Protein AF-A0A9D6P4F0-F1 (afdb_monomer_lite)

Foldseek 3Di:
DDDPPVLQVLLVVLVVVLVVLVVVLVVCPPVVNVVVDDPVVNVVSVVCNLVSLVSNLVSLCSVCVVPQPDCVNCDVVHGDPSVVVNVVSVVVNVVVVVCVVVVVD

Structure (mmCIF, N/CA/C/O backbone):
data_AF-A0A9D6P4F0-F1
#
_entry.id   AF-A0A9D6P4F0-F1
#
loop_
_atom_site.group_PDB
_atom_site.id
_atom_site.type_symbol
_atom_site.label_atom_id
_atom_site.label_alt_id
_atom_site.label_comp_id
_atom_site.label_asym_id
_atom_site.label_entity_id
_atom_site.label_seq_id
_atom_site.pdbx_PDB_ins_code
_atom_site.Cartn_x
_atom_site.Cartn_y
_atom_site.Cartn_z
_atom_site.occupancy
_atom_site.B_iso_or_equiv
_atom_site.auth_seq_id
_atom_site.auth_comp_id
_atom_site.auth_asym_id
_atom_site.auth_atom_id
_atom_site.pdbx_PDB_model_num
ATOM 1 N N . GLY A 1 1 ? -0.353 20.541 -28.894 1.00 38.59 1 GLY A N 1
ATOM 2 C CA . GLY A 1 1 ? -1.580 19.930 -28.354 1.00 38.59 1 GLY A CA 1
ATOM 3 C C . GLY A 1 1 ? -1.184 18.936 -27.291 1.00 38.59 1 GLY A C 1
ATOM 4 O O . GLY A 1 1 ? -0.387 18.055 -27.594 1.00 38.59 1 GLY A O 1
ATOM 5 N N . GLY A 1 2 ? -1.638 19.135 -26.051 1.00 49.88 2 GLY A N 1
ATOM 6 C CA . GLY A 1 2 ? -1.307 18.261 -24.927 1.00 49.88 2 GLY A CA 1
ATOM 7 C C . GLY A 1 2 ? -1.787 16.844 -25.210 1.00 49.88 2 GLY A C 1
ATOM 8 O O . GLY A 1 2 ? -2.987 16.603 -25.284 1.00 49.88 2 GLY A O 1
ATOM 9 N N . LYS A 1 3 ? -0.850 15.916 -25.428 1.00 49.66 3 LYS A N 1
ATOM 10 C CA . LYS A 1 3 ? -1.167 14.487 -25.445 1.00 49.66 3 LYS A CA 1
ATOM 11 C C . LYS A 1 3 ? -1.717 14.170 -24.060 1.00 49.66 3 LYS A C 1
ATOM 13 O O . LYS A 1 3 ? -0.966 14.298 -23.096 1.00 49.66 3 LYS A O 1
ATOM 18 N N . PHE A 1 4 ? -2.996 13.806 -23.975 1.00 52.28 4 PHE A N 1
ATOM 19 C CA . PHE A 1 4 ? -3.585 13.187 -22.789 1.00 52.28 4 PHE A CA 1
ATOM 20 C C . PHE A 1 4 ? -2.624 12.098 -22.315 1.00 52.28 4 PHE A C 1
ATOM 22 O O . PHE A 1 4 ? -2.452 11.072 -22.981 1.00 52.28 4 PHE A O 1
ATOM 29 N N . ASN A 1 5 ? -1.904 12.361 -21.225 1.00 72.06 5 ASN A N 1
ATOM 30 C CA . ASN A 1 5 ? -1.043 11.364 -20.624 1.00 72.06 5 ASN A CA 1
ATOM 31 C C . ASN A 1 5 ? -1.951 10.517 -19.740 1.00 72.06 5 ASN A C 1
ATOM 33 O O . ASN A 1 5 ? -1.914 10.643 -18.519 1.00 72.06 5 ASN A O 1
ATOM 37 N N . LEU A 1 6 ? -2.770 9.672 -20.377 1.00 75.88 6 LEU A N 1
ATOM 38 C CA . LEU A 1 6 ? -3.730 8.777 -19.723 1.00 75.88 6 LEU A CA 1
ATOM 39 C C . LEU A 1 6 ? -3.067 7.975 -18.593 1.00 75.88 6 LEU A C 1
ATOM 41 O O . LEU A 1 6 ? -3.697 7.652 -17.591 1.00 75.88 6 LEU A O 1
ATOM 45 N N . VAL A 1 7 ? -1.769 7.700 -18.733 1.00 80.19 7 VAL A N 1
ATOM 46 C CA . VAL A 1 7 ? -0.906 7.075 -17.722 1.00 80.19 7 VAL A CA 1
ATOM 47 C C . VAL A 1 7 ? -0.744 7.963 -16.480 1.00 80.19 7 VAL A C 1
ATOM 49 O O . VAL A 1 7 ? -0.885 7.494 -15.356 1.00 80.19 7 VAL A O 1
ATOM 52 N N . GLY A 1 8 ? -0.481 9.258 -16.660 1.00 80.81 8 GLY A N 1
ATOM 53 C CA . GLY A 1 8 ? -0.381 10.221 -15.563 1.00 80.81 8 GLY A CA 1
ATOM 54 C C . GLY A 1 8 ? -1.722 10.474 -14.872 1.00 80.81 8 GLY A C 1
ATOM 55 O O . GLY A 1 8 ? -1.781 10.481 -13.646 1.00 80.81 8 GLY A O 1
ATOM 56 N N . GLU A 1 9 ? -2.802 10.620 -15.641 1.00 85.88 9 GLU A N 1
ATOM 57 C CA . GLU A 1 9 ? -4.154 10.836 -15.106 1.00 85.88 9 GLU A CA 1
ATOM 58 C C . GLU A 1 9 ? -4.648 9.624 -14.309 1.00 85.88 9 GLU A C 1
ATOM 60 O O . GLU A 1 9 ? -5.100 9.769 -13.174 1.00 85.88 9 GLU A O 1
ATOM 65 N N . SER A 1 10 ? -4.491 8.415 -14.858 1.00 85.50 10 SER A N 1
ATOM 66 C CA . SER A 1 10 ? -4.835 7.178 -14.149 1.00 85.50 10 SER A CA 1
ATOM 67 C C . SER A 1 10 ? -3.981 6.980 -12.899 1.00 85.50 10 SER A C 1
ATOM 69 O O . SER A 1 10 ? -4.530 6.684 -11.840 1.00 85.50 10 SER A O 1
ATOM 71 N N . SER A 1 11 ? -2.664 7.214 -12.972 1.00 86.19 11 SER A N 1
ATOM 72 C CA . SER A 1 11 ? -1.796 7.159 -11.792 1.00 86.19 11 SER A CA 1
ATOM 73 C C . SER A 1 11 ? -2.282 8.126 -10.707 1.00 86.19 11 SER A C 1
ATOM 75 O O . SER A 1 11 ? -2.487 7.700 -9.571 1.00 86.19 11 SER A O 1
ATOM 77 N N . MET A 1 12 ? -2.559 9.389 -11.040 1.00 86.75 12 MET A N 1
ATOM 78 C CA . MET A 1 12 ? -3.081 10.373 -10.083 1.00 86.75 12 MET A CA 1
ATOM 79 C C . MET A 1 12 ? -4.407 9.929 -9.455 1.00 86.75 12 MET A C 1
ATOM 81 O O . MET A 1 12 ? -4.548 10.003 -8.237 1.00 86.75 12 MET A O 1
ATOM 85 N N . LEU A 1 13 ? -5.348 9.405 -10.250 1.00 90.31 13 LEU A N 1
ATOM 86 C CA . LEU A 1 13 ? -6.627 8.891 -9.748 1.00 90.31 13 LEU A CA 1
ATOM 87 C C . LEU A 1 13 ? -6.430 7.772 -8.718 1.00 90.31 13 LEU A C 1
ATOM 89 O O . LEU A 1 13 ? -7.007 7.835 -7.633 1.00 90.31 13 LEU A O 1
ATOM 93 N N . PHE A 1 14 ? -5.581 6.782 -9.008 1.00 89.00 14 PHE A N 1
ATOM 94 C CA . PHE A 1 14 ? -5.281 5.708 -8.055 1.00 89.00 14 PHE A CA 1
ATOM 95 C C . PHE A 1 14 ? -4.585 6.223 -6.789 1.00 89.00 14 PHE A C 1
ATOM 97 O O . PHE A 1 14 ? -4.880 5.744 -5.695 1.00 89.00 14 PHE A O 1
ATOM 104 N N . GLY A 1 15 ? -3.719 7.232 -6.919 1.00 87.94 15 GLY A N 1
ATOM 105 C CA . GLY A 1 15 ? -3.080 7.892 -5.780 1.00 87.94 15 GLY A CA 1
ATOM 106 C C . GLY A 1 15 ? -4.088 8.606 -4.876 1.00 87.94 15 GLY A C 1
ATOM 107 O O . GLY A 1 15 ? -4.063 8.421 -3.661 1.00 87.94 15 GLY A O 1
ATOM 108 N N . ILE A 1 16 ? -5.020 9.364 -5.460 1.00 91.31 16 ILE A N 1
ATOM 109 C CA . ILE A 1 16 ? -6.070 10.084 -4.722 1.00 91.31 16 ILE A CA 1
ATOM 110 C C . ILE A 1 16 ? -7.022 9.101 -4.037 1.00 91.31 16 ILE A C 1
ATOM 112 O O . ILE A 1 16 ? -7.338 9.275 -2.863 1.00 91.31 16 ILE A O 1
ATOM 116 N N . LEU A 1 17 ? -7.448 8.042 -4.731 1.00 90.25 17 LEU A N 1
ATOM 117 C CA . LEU A 1 17 ? -8.314 7.011 -4.153 1.00 90.25 17 LEU A CA 1
ATOM 118 C C . LEU A 1 17 ? -7.646 6.315 -2.963 1.00 90.25 17 LEU A C 1
ATOM 120 O O . LEU A 1 17 ? -8.266 6.169 -1.910 1.00 90.25 17 LEU A O 1
ATOM 124 N N . ALA A 1 18 ? -6.371 5.938 -3.097 1.00 89.62 18 ALA A N 1
ATOM 125 C CA . ALA A 1 18 ? -5.604 5.372 -1.993 1.00 89.62 18 ALA A CA 1
ATOM 126 C C . ALA A 1 18 ? -5.504 6.350 -0.814 1.00 89.62 18 ALA A C 1
ATOM 128 O O . ALA A 1 18 ? -5.717 5.960 0.333 1.00 89.62 18 ALA A O 1
ATOM 129 N N . PHE A 1 19 ? -5.218 7.624 -1.098 1.00 89.25 19 PHE A N 1
ATOM 130 C CA . PHE A 1 19 ? -5.098 8.667 -0.087 1.00 89.25 19 PHE A CA 1
ATOM 131 C C . PHE A 1 19 ? -6.406 8.889 0.678 1.00 89.25 19 PHE A C 1
ATOM 133 O O . PHE A 1 19 ? -6.378 8.967 1.901 1.00 89.25 19 PHE A O 1
ATOM 140 N N . LEU A 1 20 ? -7.553 8.931 -0.007 1.00 90.25 20 LEU A N 1
ATOM 141 C CA . LEU A 1 20 ? -8.861 9.089 0.635 1.00 90.25 20 LEU A CA 1
ATOM 142 C C . LEU A 1 20 ? -9.182 7.927 1.580 1.00 90.25 20 LEU A C 1
ATOM 144 O O . LEU A 1 20 ? -9.663 8.152 2.690 1.00 90.25 20 LEU A O 1
ATOM 148 N N . ILE A 1 21 ? -8.879 6.693 1.169 1.00 87.75 21 ILE A N 1
ATOM 149 C CA . ILE A 1 21 ? -9.092 5.517 2.020 1.00 87.75 21 ILE A CA 1
ATOM 150 C C . ILE A 1 21 ? -8.153 5.562 3.229 1.00 87.75 21 ILE A C 1
ATOM 152 O O . ILE A 1 21 ? -8.605 5.348 4.353 1.00 87.75 21 ILE A O 1
ATOM 156 N N . PHE A 1 22 ? -6.871 5.891 3.032 1.00 88.19 22 PHE A N 1
ATOM 157 C CA . PHE A 1 22 ? -5.939 6.037 4.149 1.00 88.19 22 PHE A CA 1
ATOM 158 C C . PHE A 1 22 ? -6.341 7.158 5.098 1.00 88.19 22 PHE A C 1
ATOM 160 O O . PHE A 1 22 ? -6.315 6.938 6.300 1.00 88.19 22 PHE A O 1
ATOM 167 N N . ALA A 1 23 ? -6.778 8.310 4.591 1.00 88.56 23 ALA A N 1
ATOM 168 C CA . ALA A 1 23 ? -7.266 9.407 5.417 1.00 88.56 23 ALA A CA 1
ATOM 169 C C . ALA A 1 23 ? -8.472 8.975 6.265 1.00 88.56 23 ALA A C 1
ATOM 171 O O . ALA A 1 23 ? -8.491 9.222 7.470 1.00 88.56 23 ALA A O 1
ATOM 172 N N . GLY A 1 24 ? -9.436 8.266 5.666 1.00 84.88 24 GLY A N 1
ATOM 173 C CA . GLY A 1 24 ? -10.578 7.705 6.389 1.00 84.88 24 GLY A CA 1
ATOM 174 C C . GLY A 1 24 ? -10.146 6.758 7.511 1.00 84.88 24 GLY A C 1
ATOM 175 O O . GLY A 1 24 ? -10.589 6.905 8.648 1.00 84.88 24 GLY A O 1
ATOM 176 N N . ILE A 1 25 ? -9.218 5.843 7.225 1.00 85.94 25 ILE A N 1
ATOM 177 C CA . ILE A 1 25 ? -8.696 4.895 8.219 1.00 85.94 25 ILE A CA 1
ATOM 178 C C . ILE A 1 25 ? -7.916 5.617 9.317 1.00 85.94 25 ILE A C 1
ATOM 180 O O . ILE A 1 25 ? -8.111 5.330 10.496 1.00 85.94 25 ILE A O 1
ATOM 184 N N . SER A 1 26 ? -7.069 6.581 8.957 1.00 85.88 26 SER A N 1
ATOM 185 C CA . SER A 1 26 ? -6.299 7.382 9.906 1.00 85.88 26 SER A CA 1
ATOM 186 C C . SER A 1 26 ? -7.202 8.119 10.888 1.00 85.88 26 SER A C 1
ATOM 188 O O . SER A 1 26 ? -6.886 8.143 12.071 1.00 85.88 26 SER A O 1
ATOM 190 N N . ILE A 1 27 ? -8.340 8.656 10.432 1.00 85.31 27 ILE A N 1
ATOM 191 C CA . ILE A 1 27 ? -9.337 9.281 11.312 1.00 85.31 27 ILE A CA 1
ATOM 192 C C . ILE A 1 27 ? -9.953 8.240 12.256 1.00 85.31 27 ILE A C 1
ATOM 194 O O . ILE A 1 27 ? -10.083 8.504 13.448 1.00 85.31 27 ILE A O 1
ATOM 198 N N . THR A 1 28 ? -10.289 7.044 11.761 1.00 82.75 28 THR A N 1
ATOM 199 C CA . THR A 1 28 ? -10.837 5.969 12.611 1.00 82.75 28 THR A CA 1
ATOM 200 C C . THR A 1 28 ? -9.833 5.363 13.591 1.00 82.75 28 THR A C 1
ATOM 202 O O . THR A 1 28 ? -10.246 4.727 14.554 1.00 82.75 28 THR A O 1
ATOM 205 N N . SER A 1 29 ? -8.532 5.573 13.379 1.00 79.62 29 SER A N 1
ATOM 206 C CA . SER A 1 29 ? -7.470 5.172 14.312 1.00 79.62 29 SER A CA 1
ATOM 207 C C . SER A 1 29 ? -7.244 6.184 15.444 1.00 79.62 29 SER A C 1
ATOM 209 O O . SER A 1 29 ? -6.375 5.972 16.287 1.00 79.62 29 SER A O 1
ATOM 211 N N . ILE A 1 30 ? -7.969 7.308 15.465 1.00 84.81 30 ILE A N 1
ATOM 212 C CA . ILE A 1 30 ? -7.873 8.294 16.545 1.00 84.81 30 ILE A CA 1
ATOM 213 C C . ILE A 1 30 ? -8.696 7.780 17.746 1.00 84.81 30 ILE A C 1
ATOM 215 O O . ILE A 1 30 ? -9.892 7.529 17.575 1.00 84.81 30 ILE A O 1
ATOM 219 N N . PRO A 1 31 ? -8.118 7.660 18.961 1.00 72.88 31 PRO A N 1
ATOM 220 C CA . PRO A 1 31 ? -8.768 7.034 20.122 1.00 72.88 31 PRO A CA 1
ATOM 221 C C . PRO A 1 31 ? -10.206 7.508 20.419 1.00 72.88 31 PRO A C 1
ATOM 223 O O . PRO A 1 31 ? -11.085 6.659 20.546 1.00 72.88 31 PRO A O 1
ATOM 226 N N . PRO A 1 32 ? -10.527 8.820 20.420 1.00 76.00 32 PRO A N 1
ATOM 227 C CA . PRO A 1 32 ? -11.904 9.278 20.642 1.00 76.00 32 PRO A CA 1
ATOM 228 C C . PRO A 1 32 ? -12.916 8.900 19.544 1.00 76.00 32 PRO A C 1
ATOM 230 O O . PRO A 1 32 ? -14.122 9.014 19.770 1.00 76.00 32 PRO A O 1
ATOM 233 N N . VAL A 1 33 ? -12.463 8.490 18.354 1.00 74.50 33 VAL A N 1
ATOM 234 C CA . 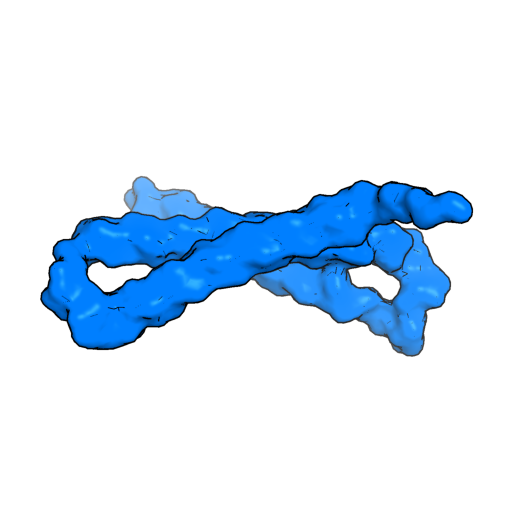VAL A 1 33 ? -13.317 7.962 17.274 1.00 74.50 33 VAL A CA 1
ATOM 235 C C . VAL A 1 33 ? -13.469 6.447 17.411 1.00 74.50 33 VAL A C 1
ATOM 237 O O . VAL A 1 33 ? -14.574 5.932 17.247 1.00 74.50 33 VAL A O 1
ATOM 240 N N . GLU A 1 34 ? -12.390 5.747 17.771 1.00 74.69 34 GLU A N 1
ATOM 241 C CA . GLU A 1 34 ? -12.393 4.302 18.024 1.00 74.69 34 GLU A CA 1
ATOM 242 C C . GLU A 1 34 ? -13.317 3.925 19.189 1.00 74.69 34 GLU A C 1
ATOM 244 O O . GLU A 1 34 ? -14.144 3.031 19.036 1.00 74.69 34 GLU A O 1
ATOM 249 N N . GLU A 1 35 ? -13.265 4.654 20.310 1.00 73.44 35 GLU A N 1
ATOM 250 C CA . GLU A 1 35 ? -14.113 4.394 21.486 1.00 73.44 35 GLU A CA 1
ATOM 251 C C . GLU A 1 35 ? -15.615 4.573 21.209 1.00 73.44 35 GLU A C 1
ATOM 253 O O . GLU A 1 35 ? -16.457 4.028 21.922 1.00 73.44 35 GLU A O 1
ATOM 258 N N . LYS A 1 36 ? -15.968 5.324 20.159 1.00 79.50 36 LYS A N 1
ATOM 259 C CA . LYS A 1 36 ? -17.358 5.527 19.728 1.00 79.50 36 LYS A CA 1
ATOM 260 C C . LYS A 1 36 ? -17.826 4.506 18.692 1.00 79.50 36 LYS A C 1
ATOM 262 O O . LYS A 1 36 ? -19.016 4.479 18.378 1.00 79.50 36 LYS A O 1
ATOM 267 N N . MET A 1 37 ? -16.926 3.687 18.146 1.00 74.62 37 MET A N 1
ATOM 268 C CA . MET A 1 37 ? -17.248 2.671 17.148 1.00 74.62 37 MET A CA 1
ATOM 269 C C . MET A 1 37 ? -17.312 1.278 17.765 1.00 74.62 37 MET A C 1
ATOM 271 O O . MET A 1 37 ? -16.512 0.889 18.611 1.00 74.62 37 MET A O 1
ATOM 275 N N . HIS A 1 38 ? -18.254 0.473 17.279 1.00 80.94 38 HIS A N 1
ATOM 276 C CA . HIS A 1 38 ? -18.308 -0.932 17.651 1.00 80.94 38 HIS A CA 1
ATOM 277 C C . HIS A 1 38 ? -17.071 -1.664 17.081 1.00 80.94 38 HIS A C 1
ATOM 279 O O . HIS A 1 38 ? -16.732 -1.467 15.908 1.00 80.94 38 HIS A O 1
ATOM 285 N N . PRO A 1 39 ? -16.405 -2.551 17.844 1.00 76.38 39 PRO A N 1
ATOM 286 C CA . PRO A 1 39 ? -15.150 -3.188 17.426 1.00 76.38 39 PRO A CA 1
ATOM 287 C C . PRO A 1 39 ? -15.270 -4.061 16.162 1.00 76.38 39 PRO A C 1
ATOM 289 O O . PRO A 1 39 ? -14.263 -4.377 15.524 1.00 76.38 39 PRO A O 1
ATOM 292 N N . SER A 1 40 ? -16.486 -4.458 15.773 1.00 79.00 40 SER A N 1
ATOM 293 C CA . SER A 1 40 ? -16.766 -5.119 14.490 1.00 79.00 40 SER A CA 1
ATOM 294 C C . SER A 1 40 ? -16.644 -4.166 13.297 1.00 79.00 40 SER A C 1
ATOM 296 O O . SER A 1 40 ? -16.015 -4.516 12.298 1.00 79.00 40 SER A O 1
ATOM 298 N N . GLU A 1 41 ? -17.187 -2.956 13.424 1.00 80.88 41 GLU A N 1
ATOM 299 C CA . GLU A 1 41 ? -17.194 -1.935 12.373 1.00 80.88 41 GLU A CA 1
ATOM 300 C C . GLU A 1 41 ? -15.788 -1.377 12.165 1.00 80.88 41 GLU A C 1
ATOM 302 O O . GLU A 1 41 ? -15.311 -1.287 11.034 1.00 80.88 41 GLU A O 1
ATOM 307 N N . TRP A 1 42 ? -15.067 -1.125 13.261 1.00 80.44 42 TRP A N 1
ATOM 308 C CA . TRP A 1 42 ? -13.673 -0.689 13.217 1.00 80.44 42 TRP A CA 1
ATOM 309 C C . TRP A 1 42 ? -12.776 -1.701 12.487 1.00 80.44 42 TRP A C 1
ATOM 311 O O . TRP A 1 42 ? -12.012 -1.331 11.595 1.00 80.44 42 TRP A O 1
ATOM 321 N N . LYS A 1 43 ? -12.923 -3.007 12.768 1.00 80.81 43 LYS A N 1
ATOM 322 C CA . LYS A 1 43 ? -12.176 -4.053 12.040 1.00 80.81 43 LYS A CA 1
ATOM 323 C C . LYS A 1 43 ? -12.504 -4.071 10.551 1.00 80.81 43 LYS A C 1
ATOM 325 O O . LYS A 1 43 ? -11.615 -4.347 9.746 1.00 80.81 43 LYS A O 1
ATOM 330 N N . THR A 1 44 ? -13.753 -3.815 10.174 1.00 81.00 44 THR A N 1
ATOM 331 C CA . THR A 1 44 ? -14.155 -3.739 8.765 1.00 81.00 44 THR A CA 1
ATOM 332 C C . THR A 1 44 ? -13.499 -2.545 8.077 1.00 81.00 44 THR A C 1
ATOM 334 O O . THR A 1 44 ? -12.903 -2.727 7.018 1.00 81.00 44 THR A O 1
ATOM 337 N N . VAL A 1 45 ? -13.492 -1.363 8.700 1.00 82.81 45 VAL A N 1
ATOM 338 C CA . VAL A 1 45 ? -12.818 -0.167 8.162 1.00 82.81 45 VAL A CA 1
ATOM 339 C C . VAL A 1 45 ? -11.308 -0.385 8.028 1.00 82.81 45 VAL A C 1
ATOM 341 O O . VAL A 1 45 ? -10.739 -0.117 6.973 1.00 82.81 45 VAL A O 1
ATOM 344 N N . GLN A 1 46 ? -10.658 -0.982 9.028 1.00 82.19 46 GLN A N 1
ATOM 345 C CA . GLN A 1 46 ? -9.233 -1.326 8.940 1.00 82.19 46 GLN A CA 1
ATOM 346 C C . GLN A 1 46 ? -8.943 -2.333 7.811 1.00 82.19 46 GLN A C 1
ATOM 348 O O . GLN A 1 46 ? -7.908 -2.253 7.149 1.00 82.19 46 GLN A O 1
ATOM 353 N N . ARG A 1 47 ? -9.870 -3.260 7.518 1.00 83.31 47 ARG A N 1
ATOM 354 C CA . ARG A 1 47 ? -9.747 -4.180 6.372 1.00 83.31 47 ARG A CA 1
ATOM 355 C C . ARG A 1 47 ? -9.839 -3.466 5.024 1.00 83.31 47 ARG A C 1
ATOM 357 O O . ARG A 1 47 ? -9.171 -3.902 4.088 1.00 83.31 47 ARG A O 1
ATOM 364 N N . PHE A 1 48 ? -10.579 -2.361 4.915 1.00 84.50 48 PHE A N 1
ATOM 365 C CA . PHE A 1 48 ? -10.556 -1.532 3.703 1.00 84.50 48 PHE A CA 1
ATOM 366 C C . PHE A 1 48 ? -9.165 -0.944 3.420 1.00 84.50 48 PHE A C 1
ATOM 368 O O . PHE A 1 48 ? -8.844 -0.671 2.264 1.00 84.50 48 PHE A O 1
ATOM 375 N N . GLY A 1 49 ? -8.284 -0.864 4.422 1.00 83.88 49 GLY A N 1
ATOM 376 C CA . GLY A 1 49 ? -6.884 -0.479 4.230 1.00 83.88 49 GLY A CA 1
ATOM 377 C C . GLY A 1 49 ? -6.117 -1.398 3.287 1.00 83.88 49 GLY A C 1
ATOM 378 O O . GLY A 1 49 ? -5.238 -0.934 2.564 1.00 83.88 49 GLY A O 1
ATOM 379 N N . TYR A 1 50 ? -6.485 -2.680 3.195 1.00 83.50 50 TYR A N 1
ATOM 380 C CA . TYR A 1 50 ? -5.879 -3.586 2.213 1.00 83.50 50 TYR A CA 1
ATOM 381 C C . TYR A 1 50 ? -6.201 -3.173 0.778 1.00 83.50 50 TYR A C 1
ATOM 383 O O . TYR A 1 50 ? -5.345 -3.294 -0.096 1.00 83.50 50 TYR A O 1
ATOM 391 N N . LEU A 1 51 ? -7.395 -2.628 0.539 1.00 85.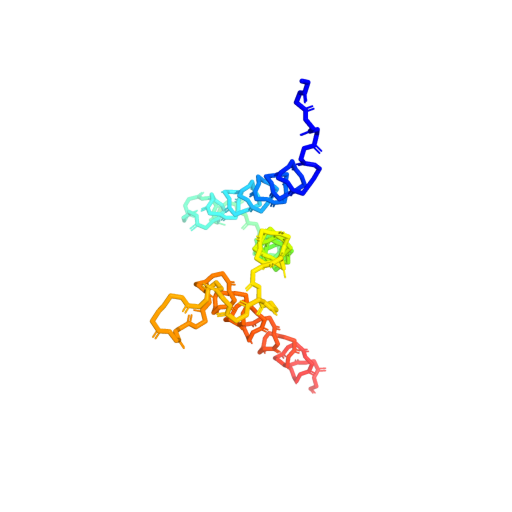56 51 LEU A N 1
ATOM 392 C CA . LEU A 1 51 ? -7.770 -2.109 -0.771 1.00 85.56 51 LEU A CA 1
ATOM 393 C C . LEU A 1 51 ? -6.957 -0.852 -1.121 1.00 85.56 51 LEU A C 1
ATOM 395 O O . LEU A 1 51 ? -6.513 -0.710 -2.258 1.00 85.56 51 LEU A O 1
ATOM 399 N N . ALA A 1 52 ? -6.676 0.009 -0.135 1.00 87.12 52 ALA A N 1
ATOM 400 C CA . ALA A 1 52 ? -5.796 1.164 -0.318 1.00 87.12 52 ALA A CA 1
ATOM 401 C C . ALA A 1 52 ? -4.389 0.746 -0.774 1.00 87.12 52 ALA A C 1
ATOM 403 O O . ALA A 1 52 ? -3.855 1.328 -1.715 1.00 87.12 52 ALA A O 1
ATOM 404 N N . TYR A 1 53 ? -3.817 -0.311 -0.184 1.00 86.00 53 TYR A N 1
ATOM 405 C CA . TYR A 1 53 ? -2.521 -0.851 -0.616 1.00 86.00 53 TYR A CA 1
ATOM 406 C C . TYR A 1 53 ? -2.523 -1.331 -2.073 1.00 86.00 53 TYR A C 1
ATOM 408 O O . TYR A 1 53 ? -1.536 -1.125 -2.779 1.00 86.00 53 TYR A O 1
ATOM 416 N N . VAL A 1 54 ? -3.624 -1.923 -2.551 1.00 87.94 54 VAL A N 1
ATOM 417 C CA . VAL A 1 54 ? -3.768 -2.316 -3.965 1.00 87.94 54 VAL A CA 1
ATOM 418 C C . VAL A 1 54 ? -3.767 -1.085 -4.873 1.00 87.94 54 VAL A C 1
ATOM 420 O O . VAL A 1 54 ? -3.095 -1.086 -5.904 1.00 87.94 54 VAL A O 1
ATOM 423 N N . PHE A 1 55 ? -4.451 -0.008 -4.479 1.00 89.38 55 PHE A N 1
ATOM 424 C CA . PHE A 1 55 ? -4.437 1.243 -5.238 1.00 89.38 55 PHE A CA 1
ATOM 425 C C . PHE A 1 55 ? -3.065 1.926 -5.237 1.00 89.38 55 PHE A C 1
ATOM 427 O O . PHE A 1 55 ? -2.646 2.416 -6.283 1.00 89.38 55 PHE A O 1
ATOM 434 N N . VAL A 1 56 ? -2.319 1.897 -4.125 1.00 87.94 56 VAL A N 1
ATOM 435 C CA . VAL A 1 56 ? -0.925 2.384 -4.103 1.00 87.94 56 VAL A CA 1
ATOM 436 C C . VAL A 1 56 ? -0.043 1.552 -5.028 1.00 87.94 56 VAL A C 1
ATOM 438 O O . VAL A 1 56 ? 0.752 2.113 -5.780 1.00 87.94 56 VAL A O 1
ATOM 441 N N . LEU A 1 57 ? -0.196 0.225 -5.022 1.00 88.38 57 LEU A N 1
ATOM 442 C CA . LEU A 1 57 ? 0.551 -0.641 -5.929 1.00 88.38 57 LEU A CA 1
ATOM 443 C C . LEU A 1 57 ? 0.249 -0.294 -7.393 1.00 88.38 57 LEU A C 1
ATOM 445 O O . LEU A 1 57 ? 1.181 -0.148 -8.178 1.00 88.38 57 LEU A O 1
ATOM 449 N N . ALA A 1 58 ? -1.026 -0.101 -7.748 1.00 87.25 58 ALA A N 1
ATOM 450 C CA . ALA A 1 58 ? -1.429 0.325 -9.087 1.00 87.25 58 ALA A CA 1
ATOM 451 C C . ALA A 1 58 ? -0.862 1.710 -9.450 1.00 87.25 58 ALA A C 1
ATOM 453 O O . ALA A 1 58 ? -0.309 1.878 -10.534 1.00 87.25 58 ALA A O 1
ATOM 454 N N . HIS A 1 59 ? -0.923 2.678 -8.530 1.00 87.75 59 HIS A N 1
ATOM 455 C CA . HIS A 1 59 ? -0.360 4.020 -8.701 1.00 87.75 59 HIS A CA 1
ATOM 456 C C . HIS A 1 59 ? 1.138 3.973 -9.042 1.00 87.75 59 HIS A C 1
ATOM 458 O O . HIS A 1 59 ? 1.564 4.566 -10.037 1.00 87.75 59 HIS A O 1
ATOM 464 N N . VAL A 1 60 ? 1.922 3.226 -8.253 1.00 86.12 60 VAL A N 1
ATOM 465 C CA . VAL A 1 60 ? 3.376 3.076 -8.429 1.00 86.12 60 VAL A CA 1
ATOM 466 C C . VAL A 1 60 ? 3.708 2.244 -9.667 1.00 86.12 60 VAL A C 1
ATOM 468 O O . VAL A 1 60 ? 4.652 2.577 -10.383 1.00 86.12 60 VAL A O 1
ATOM 471 N N . ALA A 1 61 ? 2.931 1.196 -9.955 1.00 85.19 61 ALA A N 1
ATOM 472 C CA . ALA A 1 61 ? 3.113 0.368 -11.140 1.00 85.19 61 ALA A CA 1
ATOM 473 C C . ALA A 1 61 ? 2.888 1.175 -12.420 1.00 85.19 61 ALA A C 1
ATOM 475 O O . ALA A 1 61 ? 3.748 1.163 -13.289 1.00 85.19 61 ALA A O 1
ATOM 476 N N . ILE A 1 62 ? 1.803 1.945 -12.520 1.00 83.25 62 ILE A N 1
ATOM 477 C CA . ILE A 1 62 ? 1.507 2.770 -13.703 1.00 83.25 62 ILE A CA 1
ATOM 478 C C . ILE A 1 62 ? 2.596 3.830 -13.924 1.00 83.25 62 ILE A C 1
ATOM 480 O O . ILE A 1 62 ? 3.010 4.054 -15.060 1.00 83.25 62 ILE A O 1
ATOM 484 N N . MET A 1 63 ? 3.111 4.437 -12.849 1.00 79.69 63 MET A N 1
ATOM 485 C CA . MET A 1 63 ? 4.218 5.396 -12.944 1.00 79.69 63 MET A CA 1
ATOM 486 C C . MET A 1 63 ? 5.551 4.734 -13.329 1.00 79.69 63 MET A C 1
ATOM 488 O O . MET A 1 63 ? 6.334 5.300 -14.089 1.00 79.69 63 MET A O 1
ATOM 492 N N . GLY A 1 64 ? 5.836 3.556 -12.772 1.00 74.38 64 GLY A N 1
ATOM 493 C CA . GLY A 1 64 ? 7.135 2.892 -12.869 1.00 74.38 64 GLY A CA 1
ATOM 494 C C . GLY A 1 64 ? 7.296 1.952 -14.064 1.00 74.38 64 GLY A C 1
ATOM 495 O O . GLY A 1 64 ? 8.423 1.744 -14.509 1.00 74.38 64 GLY A O 1
ATOM 496 N N . TYR A 1 65 ? 6.202 1.423 -14.619 1.00 72.12 65 TYR A N 1
ATOM 497 C CA . TYR A 1 65 ? 6.210 0.340 -15.610 1.00 72.12 65 TYR A CA 1
ATOM 498 C C . TYR A 1 65 ? 7.121 0.625 -16.812 1.00 72.12 65 TYR A C 1
ATOM 500 O O . TYR A 1 65 ? 7.881 -0.241 -17.240 1.00 72.12 65 TYR A O 1
ATOM 508 N N . GLY A 1 66 ? 7.116 1.865 -17.314 1.00 69.94 66 GLY A N 1
ATOM 509 C CA . GLY A 1 66 ? 7.954 2.269 -18.447 1.00 69.94 66 GLY A CA 1
ATOM 510 C C . GLY A 1 66 ? 9.459 2.353 -18.148 1.00 69.94 66 GLY A C 1
ATOM 511 O O . GLY A 1 66 ? 10.261 2.266 -19.076 1.00 69.94 66 GLY A O 1
ATOM 512 N N . GLY A 1 67 ? 9.850 2.519 -16.879 1.00 68.56 67 GLY A N 1
ATOM 513 C CA . GLY A 1 67 ? 11.248 2.618 -16.433 1.00 68.56 67 GLY A CA 1
ATOM 514 C C . GLY A 1 67 ? 11.819 1.318 -15.860 1.00 68.56 67 GLY A C 1
ATOM 515 O O . GLY A 1 67 ? 13.032 1.160 -15.771 1.00 68.56 67 GLY A O 1
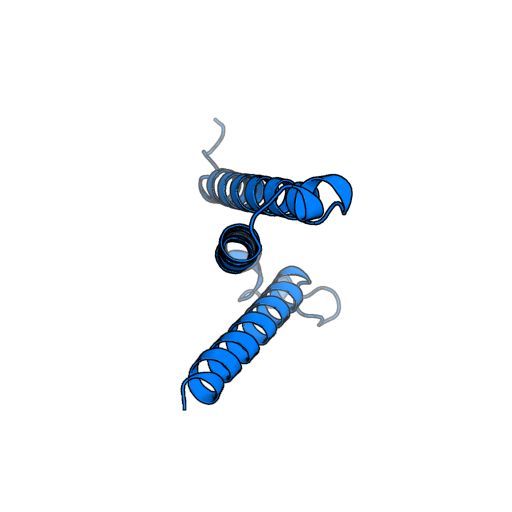ATOM 516 N N . TRP A 1 68 ? 10.971 0.351 -15.502 1.00 71.06 68 TRP A N 1
ATOM 517 C CA . TRP A 1 68 ? 11.420 -0.912 -14.906 1.00 71.06 68 TRP A CA 1
ATOM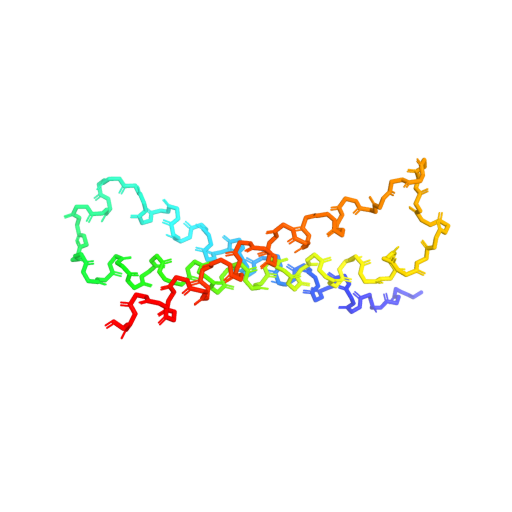 518 C C . TRP A 1 68 ? 12.223 -1.779 -15.876 1.00 71.06 68 TRP A C 1
ATOM 520 O O . TRP A 1 68 ? 13.239 -2.350 -15.493 1.00 71.06 68 TRP A O 1
ATOM 530 N N . PHE A 1 69 ? 11.795 -1.832 -17.138 1.00 66.81 69 PHE A N 1
ATOM 531 C CA . PHE A 1 69 ? 12.400 -2.679 -18.172 1.00 66.81 69 PHE A CA 1
ATOM 532 C C . PHE A 1 69 ? 13.485 -1.975 -18.994 1.00 66.81 69 PHE A C 1
ATOM 534 O O . PHE A 1 69 ? 14.037 -2.570 -19.917 1.00 66.81 69 PHE A O 1
ATOM 541 N N . ARG A 1 70 ? 13.789 -0.707 -18.692 1.00 67.19 70 ARG A N 1
ATOM 542 C CA . ARG A 1 70 ? 14.814 0.063 -19.403 1.00 67.19 70 ARG A CA 1
ATOM 543 C C . ARG A 1 70 ? 16.081 0.124 -18.540 1.00 67.19 70 ARG A C 1
ATOM 545 O O . ARG A 1 70 ? 16.087 0.838 -17.536 1.00 67.19 70 ARG A O 1
ATOM 552 N N . PRO A 1 71 ? 17.155 -0.594 -18.909 1.00 62.06 71 PRO A N 1
ATOM 553 C CA . PRO A 1 71 ? 18.414 -0.553 -18.165 1.00 62.06 71 PRO A CA 1
ATOM 554 C C . PRO A 1 71 ? 19.059 0.845 -18.183 1.00 62.06 71 PRO A C 1
ATOM 556 O O . PRO A 1 71 ? 19.704 1.223 -17.213 1.00 62.06 71 PRO A O 1
ATOM 559 N N . ASP A 1 72 ? 18.792 1.669 -19.206 1.00 64.56 72 ASP A N 1
ATOM 560 C CA . ASP A 1 72 ? 19.212 3.081 -19.262 1.00 64.56 72 ASP A CA 1
ATOM 561 C C . ASP A 1 72 ? 18.627 3.969 -18.149 1.00 64.56 72 ASP A C 1
ATOM 563 O O . ASP A 1 72 ? 19.207 5.000 -17.811 1.00 64.56 72 ASP A O 1
ATOM 567 N N . SER A 1 73 ? 17.488 3.601 -17.550 1.00 61.25 73 SER A N 1
ATOM 568 C CA . SER A 1 73 ? 16.910 4.359 -16.425 1.00 61.25 73 SER A CA 1
ATOM 569 C C . SER A 1 73 ? 17.536 4.030 -15.067 1.00 61.25 73 SER A C 1
ATOM 571 O O . SER A 1 73 ? 17.182 4.656 -14.063 1.00 61.25 73 SER A O 1
ATOM 573 N N . TRP A 1 74 ? 18.456 3.064 -15.001 1.00 66.56 74 TRP A N 1
ATOM 574 C CA . TRP A 1 74 ? 19.103 2.652 -13.758 1.00 66.56 74 TRP A CA 1
ATOM 575 C C . TRP A 1 74 ? 20.283 3.570 -13.467 1.00 66.56 74 TRP A C 1
ATOM 577 O O . TRP A 1 74 ? 21.436 3.311 -13.816 1.00 66.56 74 TRP A O 1
ATOM 587 N N . ARG A 1 75 ? 19.986 4.692 -12.814 1.00 60.00 75 ARG A N 1
ATOM 588 C CA . ARG A 1 75 ? 21.013 5.641 -12.391 1.00 60.00 75 ARG A CA 1
ATOM 589 C C . ARG A 1 75 ? 21.913 4.954 -11.355 1.00 60.00 75 ARG A C 1
ATOM 591 O O . ARG A 1 75 ? 21.431 4.527 -10.311 1.00 60.00 75 ARG A O 1
ATOM 598 N N . TYR A 1 76 ? 23.208 4.839 -11.659 1.00 63.94 76 TYR A N 1
ATOM 599 C CA . TYR A 1 76 ? 24.220 4.159 -10.831 1.00 63.94 76 TYR A CA 1
ATOM 600 C C . TYR A 1 76 ? 24.016 2.642 -10.640 1.00 63.94 76 TYR A C 1
ATOM 602 O O . TYR A 1 76 ? 24.485 2.082 -9.654 1.00 63.94 76 TYR A O 1
ATOM 610 N N . GLY A 1 77 ? 23.320 1.963 -11.563 1.00 63.09 77 GLY A N 1
ATOM 611 C CA . GLY A 1 77 ? 23.082 0.513 -11.472 1.00 63.09 77 GLY A CA 1
ATOM 612 C C . GLY A 1 77 ? 22.063 0.107 -10.401 1.00 63.09 77 GLY A C 1
ATOM 613 O O . GLY A 1 77 ? 21.845 -1.081 -10.179 1.00 63.09 77 GLY A O 1
ATOM 614 N N . LEU A 1 78 ? 21.416 1.082 -9.756 1.00 62.31 78 LEU A N 1
ATOM 615 C CA . LEU A 1 78 ? 20.326 0.851 -8.820 1.00 62.31 78 LEU A CA 1
ATOM 616 C C . LEU A 1 78 ? 18.999 0.829 -9.578 1.00 62.31 78 LEU A C 1
ATOM 618 O O . LEU A 1 78 ? 18.709 1.718 -10.386 1.00 62.31 78 LEU A O 1
ATOM 622 N N . ALA A 1 79 ? 18.183 -0.186 -9.295 1.00 68.38 79 ALA A N 1
ATOM 623 C CA . ALA A 1 79 ? 16.814 -0.239 -9.780 1.00 68.38 79 ALA A CA 1
ATOM 624 C C . ALA A 1 79 ? 16.045 1.020 -9.345 1.00 68.38 79 ALA A C 1
ATOM 626 O O . ALA A 1 79 ? 16.279 1.571 -8.267 1.00 68.38 79 ALA A O 1
ATOM 627 N N . SER A 1 80 ? 15.109 1.481 -10.177 1.00 74.12 80 SER A N 1
ATOM 628 C CA . SER A 1 80 ? 14.313 2.669 -9.862 1.00 74.12 80 SER A CA 1
ATOM 629 C C . SER A 1 80 ? 13.602 2.514 -8.514 1.00 74.12 80 SER A C 1
ATOM 631 O O . SER A 1 80 ? 13.029 1.463 -8.229 1.00 74.12 80 SER A O 1
ATOM 633 N N . ILE A 1 81 ? 13.574 3.583 -7.712 1.00 77.94 81 ILE A N 1
ATOM 634 C CA . ILE A 1 81 ? 12.928 3.611 -6.386 1.00 77.94 81 ILE A CA 1
ATOM 635 C C . ILE A 1 81 ? 11.483 3.095 -6.463 1.00 77.94 81 ILE A C 1
ATOM 637 O O . ILE A 1 81 ? 11.053 2.329 -5.609 1.00 77.94 81 ILE A O 1
ATOM 641 N N . SER A 1 82 ? 10.761 3.417 -7.539 1.00 79.25 82 SER A N 1
ATOM 642 C CA . SER A 1 82 ? 9.406 2.915 -7.785 1.00 79.25 82 SER A CA 1
ATOM 643 C C . SER A 1 82 ? 9.323 1.384 -7.880 1.00 79.25 82 SER A C 1
ATOM 645 O O . SER A 1 82 ? 8.336 0.811 -7.434 1.00 79.25 82 SER A O 1
ATOM 647 N N . LEU A 1 83 ? 10.341 0.704 -8.428 1.00 80.81 83 LEU A N 1
ATOM 648 C CA . LEU A 1 83 ? 10.396 -0.765 -8.471 1.00 80.81 83 LEU A CA 1
ATOM 649 C C . LEU A 1 83 ? 10.602 -1.340 -7.067 1.00 80.81 83 LEU A C 1
ATOM 651 O O . LEU A 1 83 ? 9.901 -2.267 -6.674 1.00 80.81 83 LEU A O 1
ATOM 655 N N . ILE A 1 84 ? 11.532 -0.764 -6.302 1.00 84.81 84 ILE A N 1
ATOM 656 C CA . ILE A 1 84 ? 11.832 -1.193 -4.929 1.00 84.81 84 ILE A CA 1
ATOM 657 C C . ILE A 1 84 ? 10.587 -1.033 -4.047 1.00 84.81 84 ILE A C 1
ATOM 659 O O . ILE A 1 84 ? 10.194 -1.969 -3.352 1.00 84.81 84 ILE A O 1
ATOM 663 N N . SER A 1 85 ? 9.913 0.116 -4.137 1.00 85.31 85 SER A N 1
ATOM 664 C CA . SER A 1 85 ? 8.659 0.376 -3.428 1.00 85.31 85 SER A CA 1
ATOM 665 C C . SER A 1 85 ? 7.551 -0.596 -3.840 1.00 85.31 85 SER A C 1
ATOM 667 O O . SER A 1 85 ? 6.862 -1.132 -2.974 1.00 85.31 85 SER A O 1
ATOM 669 N N . ALA A 1 86 ? 7.391 -0.880 -5.138 1.00 85.88 86 ALA A N 1
ATOM 670 C CA . ALA A 1 86 ? 6.403 -1.849 -5.613 1.00 85.88 86 ALA A CA 1
ATOM 671 C C . ALA A 1 86 ? 6.684 -3.267 -5.089 1.00 85.88 86 ALA A C 1
ATOM 673 O O . ALA A 1 86 ? 5.766 -3.928 -4.607 1.00 85.88 86 ALA A O 1
ATOM 674 N N . LEU A 1 87 ? 7.945 -3.714 -5.111 1.00 86.75 87 LEU A N 1
ATOM 675 C CA . LEU A 1 87 ? 8.353 -5.008 -4.558 1.00 86.75 87 LEU A CA 1
ATOM 676 C C . LEU A 1 87 ? 8.075 -5.098 -3.058 1.00 86.75 87 LEU A C 1
ATOM 678 O O . LEU A 1 87 ? 7.565 -6.115 -2.593 1.00 86.75 87 LEU A O 1
ATOM 682 N N . PHE A 1 88 ? 8.352 -4.030 -2.309 1.00 87.88 88 PHE A N 1
ATOM 683 C CA . PHE A 1 88 ? 8.055 -3.979 -0.882 1.00 87.88 88 PHE A CA 1
ATOM 684 C C . PHE A 1 88 ? 6.547 -4.084 -0.609 1.00 87.88 88 PHE A C 1
ATOM 686 O O . PHE A 1 88 ? 6.125 -4.869 0.238 1.00 87.88 88 PHE A O 1
ATOM 693 N N . ILE A 1 89 ? 5.715 -3.366 -1.370 1.00 87.25 89 ILE A N 1
ATOM 694 C CA . ILE A 1 89 ? 4.251 -3.447 -1.245 1.00 87.25 89 ILE A CA 1
ATOM 695 C C . ILE A 1 89 ? 3.750 -4.858 -1.587 1.00 87.25 89 ILE A C 1
ATOM 697 O O . ILE A 1 89 ? 2.934 -5.413 -0.851 1.00 87.25 89 ILE A O 1
ATOM 701 N N . ILE A 1 90 ? 4.260 -5.470 -2.662 1.00 87.62 90 ILE A N 1
ATOM 702 C CA . ILE A 1 90 ? 3.928 -6.852 -3.040 1.00 87.62 90 ILE A CA 1
ATOM 703 C C . ILE A 1 90 ? 4.318 -7.821 -1.923 1.00 87.62 90 ILE A C 1
ATOM 705 O O . ILE A 1 90 ? 3.518 -8.678 -1.561 1.00 87.62 90 ILE A O 1
ATOM 709 N N . PHE A 1 91 ? 5.509 -7.671 -1.343 1.00 89.88 91 PHE A N 1
ATOM 710 C CA . PHE A 1 91 ? 5.969 -8.499 -0.232 1.00 89.88 91 PHE A CA 1
ATOM 711 C C . PHE A 1 91 ? 5.025 -8.412 0.977 1.00 89.88 91 PHE A C 1
ATOM 713 O O . PHE A 1 91 ? 4.614 -9.442 1.515 1.00 89.88 91 PHE A O 1
ATOM 720 N N . VAL A 1 92 ? 4.615 -7.199 1.364 1.00 87.75 92 VAL A N 1
ATOM 721 C CA . VAL A 1 92 ? 3.659 -6.975 2.462 1.00 87.75 92 VAL A CA 1
ATOM 722 C C . VAL A 1 92 ? 2.299 -7.616 2.158 1.00 87.75 92 VAL A C 1
ATOM 724 O O . VAL A 1 92 ? 1.727 -8.291 3.018 1.00 87.75 92 VAL A O 1
ATOM 727 N N . LEU A 1 93 ? 1.786 -7.458 0.934 1.00 86.69 93 LEU A N 1
ATOM 728 C CA . LEU A 1 93 ? 0.523 -8.068 0.512 1.00 86.69 93 LEU A CA 1
ATOM 729 C C . LEU A 1 93 ? 0.602 -9.602 0.485 1.00 86.69 93 LEU A C 1
ATOM 731 O O . LEU A 1 93 ? -0.321 -10.263 0.959 1.00 86.69 93 LEU A O 1
ATOM 735 N N . LEU A 1 94 ? 1.708 -10.178 0.006 1.00 88.31 94 LEU A N 1
ATOM 736 C CA . LEU A 1 94 ? 1.933 -11.625 -0.001 1.00 88.31 94 LEU A CA 1
ATOM 737 C C . LEU A 1 94 ? 1.986 -12.196 1.414 1.00 88.31 94 LEU A C 1
ATOM 739 O O . LEU A 1 94 ? 1.284 -13.163 1.701 1.00 88.31 94 LEU A O 1
ATOM 743 N N . MET A 1 95 ? 2.747 -11.573 2.317 1.00 87.75 95 MET A N 1
ATOM 744 C CA . MET A 1 95 ? 2.770 -11.956 3.732 1.00 87.75 95 MET A CA 1
ATOM 745 C C . MET A 1 95 ? 1.367 -11.929 4.337 1.00 87.75 95 MET A C 1
ATOM 747 O O . MET A 1 95 ? 0.977 -12.842 5.065 1.00 87.75 95 MET A O 1
ATOM 751 N N . ARG A 1 96 ? 0.559 -10.924 3.985 1.00 82.50 96 ARG A N 1
ATOM 752 C CA . ARG A 1 96 ? -0.821 -10.837 4.461 1.00 82.50 96 ARG A CA 1
ATOM 753 C C . ARG A 1 96 ? -1.707 -11.955 3.915 1.00 82.50 96 ARG A C 1
ATOM 755 O O . ARG A 1 96 ? -2.503 -12.502 4.676 1.00 82.50 96 ARG A O 1
ATOM 762 N N . ILE A 1 97 ? -1.578 -12.297 2.634 1.00 84.62 97 ILE A N 1
ATOM 763 C CA . ILE A 1 97 ? -2.308 -13.415 2.019 1.00 84.62 97 ILE A CA 1
ATOM 764 C C . ILE A 1 97 ? -1.922 -14.728 2.701 1.00 84.62 97 ILE A C 1
ATOM 766 O O . ILE A 1 97 ? -2.810 -15.490 3.073 1.00 84.62 97 ILE A O 1
ATOM 770 N N . ILE A 1 98 ? -0.628 -14.956 2.944 1.00 88.56 98 ILE A N 1
ATOM 771 C CA . ILE A 1 98 ? -0.132 -16.133 3.670 1.00 88.56 98 ILE A CA 1
ATOM 772 C C . ILE A 1 98 ? -0.786 -16.210 5.051 1.00 88.56 98 ILE A C 1
ATOM 774 O O . ILE A 1 98 ? -1.388 -17.226 5.380 1.00 88.56 98 ILE A O 1
ATOM 778 N N . VAL A 1 99 ? -0.763 -15.127 5.833 1.00 85.56 99 VAL A N 1
ATOM 779 C CA . VAL A 1 99 ? -1.415 -15.104 7.152 1.00 85.56 99 VAL A CA 1
ATOM 780 C C . VAL A 1 99 ? -2.915 -15.371 7.045 1.00 85.56 99 VAL A C 1
ATOM 782 O O . VAL A 1 99 ? -3.433 -16.145 7.836 1.00 85.56 99 VAL A O 1
ATOM 785 N N . MET A 1 100 ? -3.627 -14.798 6.070 1.00 80.50 100 MET A N 1
ATOM 786 C CA . MET A 1 100 ? -5.060 -15.074 5.895 1.00 80.50 100 MET A CA 1
ATOM 787 C C . MET A 1 100 ? -5.348 -16.535 5.533 1.00 80.50 100 MET A C 1
ATOM 789 O O . MET A 1 100 ? -6.352 -17.078 5.985 1.00 80.50 100 MET A O 1
ATOM 793 N N . VAL A 1 101 ? -4.490 -17.172 4.734 1.00 82.88 101 VAL A N 1
ATOM 794 C CA . VAL A 1 101 ? -4.632 -18.584 4.353 1.00 82.88 101 VAL A CA 1
ATOM 795 C C . VAL A 1 101 ? -4.322 -19.504 5.535 1.00 82.88 101 VAL A C 1
ATOM 797 O O . VAL A 1 101 ? -5.074 -20.444 5.781 1.00 82.88 101 VAL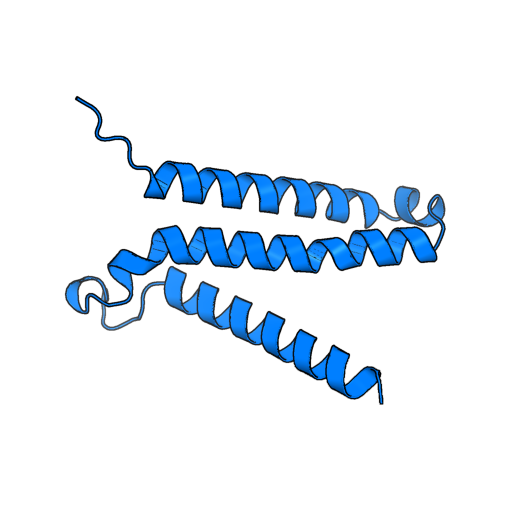 A O 1
ATOM 800 N N . PHE A 1 102 ? -3.258 -19.225 6.291 1.00 80.44 102 PHE A N 1
ATOM 801 C CA . PHE A 1 102 ? -2.844 -20.043 7.435 1.00 80.44 102 PHE A CA 1
ATOM 802 C C . PHE A 1 102 ? -3.707 -19.820 8.683 1.00 80.44 102 PHE A C 1
ATOM 804 O O . PHE A 1 102 ? -3.983 -20.780 9.386 1.00 80.44 102 PHE A O 1
ATOM 811 N N . ALA A 1 103 ? -4.182 -18.599 8.944 1.00 69.06 103 ALA A N 1
ATOM 812 C CA . ALA A 1 103 ? -5.033 -18.289 10.099 1.00 69.06 103 ALA A CA 1
ATOM 813 C C . ALA A 1 103 ? -6.490 -18.756 9.938 1.00 69.06 103 ALA A C 1
ATOM 815 O O . ALA A 1 103 ? -7.270 -18.673 10.883 1.00 69.06 103 ALA A O 1
ATOM 816 N N . LYS A 1 104 ? -6.882 -19.199 8.736 1.00 55.19 104 LYS A N 1
ATOM 817 C CA . LYS A 1 104 ? -8.199 -19.798 8.471 1.00 55.19 104 LYS A CA 1
ATOM 818 C C . LYS A 1 104 ? -8.196 -21.326 8.648 1.00 55.19 104 LYS A C 1
ATOM 820 O O . LYS A 1 104 ? -9.233 -21.950 8.433 1.00 55.19 104 LYS A O 1
ATOM 825 N N . LYS A 1 105 ? -7.047 -21.914 8.990 1.00 45.47 105 LYS A N 1
ATOM 826 C CA . LYS A 1 105 ? -6.867 -23.333 9.303 1.00 45.47 105 LYS A CA 1
ATOM 827 C C . LYS A 1 105 ? -6.756 -23.516 10.810 1.00 45.47 105 LYS A C 1
ATOM 829 O O . LYS A 1 105 ? -7.269 -24.550 11.281 1.00 45.47 105 LYS A O 1
#

Secondary structure (DSSP, 8-state):
-----HHHHHHHHHHHHHHHHHHHHHHHTSHHHHTTS-HHHHHHHHHHHHHHHHHHHHHHHHHHHHHHT-GGG-GGGPPPHHHHHHHHHHHHHHHHHHHHHHTT-

Radius of gyration: 17.56 Å; chains: 1; bounding box: 42×43×50 Å

Sequence (105 aa):
GGKFNLVGESSMLFGILA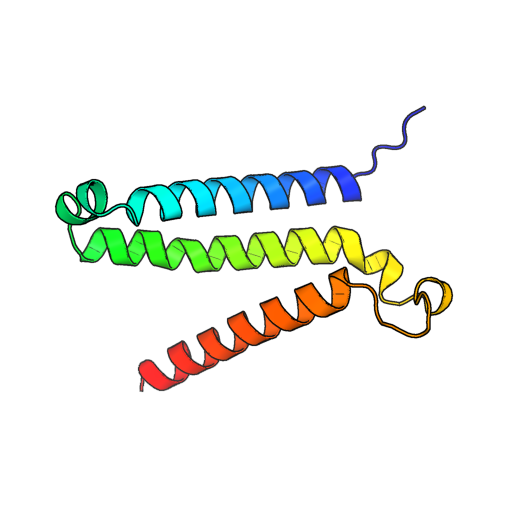FLIFAGISITSIPPVEEKMHPSEWKTVQRFGYLAYVFVLAHVAIMGYGGWFRPDSWRYGLASISLISALFIIFVLLMRIIVMVFAKK

pLDDT: mean 79.02, std 10.87, range [38.59, 91.31]